Protein AF-A0AB33Z4T7-F1 (afdb_monomer_lite)

Organism: NCBI:txid34068

Foldseek 3Di:
DVVVVLVVVLVVVVVVVVVVDDPVCVCVVCVQLVVQLVLQLVVVLVCCVVPQKDFPDDDSHDDPVSSSVSNVCSNCVCVVCVVCAQVLVVQLQCQLVVQLVVVVVVVVVRGMDGDNNPVSSNVRSNSRSCSSNVSRHHDPPPD

pLDDT: mean 89.86, std 10.38, range [51.22, 98.56]

Radius of gyration: 16.36 Å; chains: 1; bounding box: 39×37×43 Å

Secondary structure (DSSP, 8-state):
-HHHHHHHHHHHHHHHHHHHS-GGGHHHHHHHHHHHHHHHHHHHHHHHHTTSEEESS-SSS--HHHHHHHHHHHHHHHHHHGGGTT-HHHHHHHHHHHHHHHHHHHHHTTSEEESSHHHHHHHHHHHHHHHHHHHSPPPPP--

Sequence (143 aa):
MLYLVSIALILLYLLLDLYKTKQKDYLSYALPKLLMFISGCLADWSLAKLEFIQFAADGPTLPFWLVLLWLLFSITFEQCYRWLSGKLKVAALLGGLFGPASYWAASKLSAVSIQMPVEFTLLSAVFWAVLFVAFIKKRPLAT

Structure (mmCIF, N/CA/C/O backbone):
data_AF-A0AB33Z4T7-F1
#
_entry.id   AF-A0AB33Z4T7-F1
#
loop_
_atom_site.group_PDB
_atom_site.id
_atom_site.type_symbol
_atom_site.label_atom_id
_atom_site.label_alt_id
_atom_site.label_comp_id
_atom_site.label_asym_id
_atom_site.label_entity_id
_atom_site.label_seq_id
_atom_site.pdbx_PDB_ins_code
_atom_site.Cartn_x
_atom_site.Cartn_y
_atom_site.Cartn_z
_atom_site.occupancy
_atom_site.B_iso_or_equiv
_atom_site.auth_seq_id
_atom_site.auth_comp_id
_atom_site.auth_asym_id
_atom_site.auth_atom_id
_atom_site.pdbx_PDB_model_num
ATOM 1 N N . MET A 1 1 ? 4.280 21.358 -9.938 1.00 71.38 1 MET A N 1
ATOM 2 C CA . MET A 1 1 ? 2.901 21.833 -9.678 1.00 71.38 1 MET A CA 1
ATOM 3 C C . MET A 1 1 ? 1.993 20.712 -9.165 1.00 71.38 1 MET A C 1
ATOM 5 O O . MET A 1 1 ? 1.530 20.837 -8.043 1.00 71.38 1 MET A O 1
ATOM 9 N N . LEU A 1 2 ? 1.808 19.601 -9.895 1.00 80.44 2 LEU A N 1
ATOM 10 C CA . LEU A 1 2 ? 0.968 18.459 -9.468 1.00 80.44 2 LEU A CA 1
ATOM 11 C C . LEU A 1 2 ? 1.298 17.917 -8.062 1.00 80.44 2 LEU A C 1
ATOM 13 O O . LEU A 1 2 ? 0.410 17.807 -7.227 1.00 80.44 2 LEU A O 1
ATOM 17 N N . TYR A 1 3 ? 2.576 17.675 -7.756 1.00 83.69 3 TYR A N 1
ATOM 18 C CA . TYR A 1 3 ? 2.990 17.181 -6.434 1.00 83.69 3 TYR A CA 1
ATOM 19 C C . TYR A 1 3 ? 2.655 18.128 -5.276 1.00 83.69 3 TYR A C 1
ATOM 21 O O . TYR A 1 3 ? 2.278 17.668 -4.204 1.00 83.69 3 TYR A O 1
ATOM 29 N N . LEU A 1 4 ? 2.758 19.444 -5.489 1.00 82.19 4 LEU A N 1
ATOM 30 C CA . LEU A 1 4 ? 2.442 20.441 -4.460 1.00 82.19 4 LEU A CA 1
ATOM 31 C C . LEU A 1 4 ? 0.951 20.422 -4.118 1.00 82.19 4 LEU A C 1
ATOM 33 O O . LEU A 1 4 ? 0.592 20.522 -2.949 1.00 82.19 4 LEU A O 1
ATOM 37 N N . VAL A 1 5 ? 0.098 20.232 -5.127 1.00 87.00 5 VAL A N 1
ATOM 38 C CA . VAL A 1 5 ? -1.348 20.079 -4.933 1.00 87.00 5 VAL A CA 1
ATOM 39 C C . VAL A 1 5 ? -1.646 18.805 -4.143 1.00 87.00 5 VAL A C 1
ATOM 41 O O . VAL A 1 5 ? -2.369 18.869 -3.153 1.00 87.00 5 VAL A O 1
ATOM 44 N N . SER A 1 6 ? -1.043 17.666 -4.503 1.00 85.75 6 SER A N 1
ATOM 45 C CA . SER A 1 6 ? -1.232 16.407 -3.766 1.00 85.75 6 SER A CA 1
ATOM 46 C C . SER A 1 6 ? -0.791 16.513 -2.306 1.00 85.75 6 SER A C 1
ATOM 48 O O . SER A 1 6 ? -1.516 16.077 -1.415 1.00 85.75 6 SER A O 1
ATOM 50 N N . ILE A 1 7 ? 0.363 17.136 -2.046 1.00 87.81 7 ILE A N 1
ATOM 51 C CA . ILE A 1 7 ? 0.854 17.375 -0.682 1.00 87.81 7 ILE A CA 1
ATOM 52 C C . ILE A 1 7 ? -0.126 18.265 0.086 1.00 87.81 7 ILE A C 1
ATOM 54 O O . ILE A 1 7 ? -0.507 17.917 1.200 1.00 87.81 7 ILE A O 1
ATOM 58 N N . ALA A 1 8 ? -0.577 19.375 -0.505 1.00 87.31 8 ALA A N 1
ATOM 59 C CA . ALA A 1 8 ? -1.532 20.276 0.136 1.00 87.31 8 ALA A CA 1
ATOM 60 C C . ALA A 1 8 ? -2.849 19.565 0.492 1.00 87.31 8 ALA A C 1
ATOM 62 O O . ALA A 1 8 ? -3.366 19.750 1.592 1.00 87.31 8 ALA A O 1
ATOM 63 N N . LEU A 1 9 ? -3.361 18.706 -0.395 1.00 88.56 9 LEU A N 1
ATOM 64 C CA . LEU A 1 9 ? -4.572 17.919 -0.151 1.00 88.56 9 LEU A CA 1
ATOM 65 C C . LEU A 1 9 ? -4.377 16.861 0.945 1.00 88.56 9 LEU A C 1
ATOM 67 O O . LEU A 1 9 ? -5.255 16.706 1.793 1.00 88.56 9 LEU A O 1
ATOM 71 N N . ILE A 1 10 ? -3.233 16.167 0.968 1.00 89.81 10 ILE A N 1
ATOM 72 C CA . ILE A 1 10 ? -2.901 15.197 2.025 1.00 89.81 10 ILE A CA 1
ATOM 73 C C . ILE A 1 10 ? -2.797 15.904 3.380 1.00 89.81 10 ILE A C 1
ATOM 75 O O . ILE A 1 10 ? -3.368 15.434 4.363 1.00 89.81 10 ILE A O 1
ATOM 79 N N . LEU A 1 11 ? -2.112 17.049 3.435 1.00 87.38 11 LEU A N 1
ATOM 80 C CA . LEU A 1 11 ? -1.991 17.844 4.656 1.00 87.38 11 LEU A CA 1
ATOM 81 C C . LEU A 1 11 ? -3.353 18.353 5.128 1.00 87.38 11 LEU A C 1
ATOM 83 O O . LEU A 1 11 ? -3.660 18.240 6.310 1.00 87.38 11 LEU A O 1
ATOM 87 N N . LEU A 1 12 ? -4.193 18.855 4.220 1.00 89.56 12 LEU A N 1
ATOM 88 C CA . LEU A 1 12 ? -5.549 19.286 4.549 1.00 89.56 12 LEU A CA 1
ATOM 89 C C . LEU A 1 12 ? -6.386 18.129 5.108 1.00 89.56 12 LEU A C 1
ATOM 91 O O . LEU A 1 12 ? -7.039 18.298 6.135 1.00 89.56 12 LEU A O 1
ATOM 95 N N . TYR A 1 13 ? -6.346 16.954 4.472 1.00 88.31 13 TYR A N 1
ATOM 96 C CA . TYR A 1 13 ? -7.031 15.761 4.972 1.00 88.31 13 TYR A CA 1
ATOM 97 C C . TYR A 1 13 ? -6.554 15.399 6.381 1.00 88.31 13 TYR A C 1
ATOM 99 O O . TYR A 1 13 ? -7.381 15.222 7.272 1.00 88.31 13 TYR A O 1
ATOM 107 N N . LEU A 1 14 ? -5.235 15.349 6.599 1.00 85.50 14 LEU A N 1
ATOM 108 C CA . LEU A 1 14 ? -4.657 15.061 7.909 1.00 85.50 14 LEU A CA 1
ATOM 109 C C . LEU A 1 14 ? -5.113 16.083 8.949 1.00 85.50 14 LEU A C 1
ATOM 111 O O . LEU A 1 14 ? -5.585 15.684 10.003 1.00 85.50 14 LEU A O 1
ATOM 115 N N . LEU A 1 15 ? -5.054 17.384 8.657 1.00 85.56 15 LEU A N 1
ATOM 116 C CA . LEU A 1 15 ? -5.511 18.427 9.580 1.00 85.56 15 LEU A CA 1
ATOM 117 C C . LEU A 1 15 ? -6.989 18.258 9.956 1.00 85.56 15 LEU A C 1
ATOM 119 O O . LEU A 1 15 ? -7.335 18.367 11.132 1.00 85.56 15 LEU A O 1
ATOM 123 N N . LEU A 1 16 ? -7.852 17.950 8.984 1.00 85.69 16 LEU A N 1
ATOM 124 C CA . LEU A 1 16 ? -9.273 17.694 9.231 1.00 85.69 16 LEU A CA 1
ATOM 125 C C . LEU A 1 16 ? -9.500 16.427 10.065 1.00 85.69 16 LEU A C 1
ATOM 127 O O . LEU A 1 16 ? -10.390 16.409 10.918 1.00 85.69 16 LEU A O 1
ATOM 131 N N . ASP A 1 17 ? -8.723 15.373 9.828 1.00 82.62 17 ASP A N 1
ATOM 132 C CA . ASP A 1 17 ? -8.848 14.107 10.554 1.00 82.62 17 ASP A CA 1
ATOM 133 C C . ASP A 1 17 ? -8.292 14.220 11.987 1.00 82.62 17 ASP A C 1
ATOM 135 O O . ASP A 1 17 ? -8.894 13.729 12.947 1.00 82.62 17 ASP A O 1
ATOM 139 N N . LEU A 1 18 ? -7.207 14.980 12.168 1.00 81.31 18 LEU A N 1
ATOM 140 C CA . LEU A 1 18 ? -6.655 15.323 13.478 1.00 81.31 18 LEU A CA 1
ATOM 141 C C . LEU A 1 18 ? -7.593 16.223 14.280 1.00 81.31 18 LEU A C 1
ATOM 143 O O . LEU A 1 18 ? -7.761 15.998 15.474 1.00 81.31 18 LEU A O 1
ATOM 147 N N . TYR A 1 19 ? -8.247 17.193 13.637 1.00 83.50 19 TYR A N 1
ATOM 148 C CA . TYR A 1 19 ? -9.247 18.042 14.290 1.00 83.50 19 TYR A CA 1
ATOM 149 C C . TYR A 1 19 ? -10.431 17.229 14.838 1.00 83.50 19 TYR A C 1
ATOM 151 O O . TYR A 1 19 ? -10.964 17.533 15.904 1.00 83.50 19 TYR A O 1
ATOM 159 N N . LYS A 1 20 ? -10.838 16.169 14.130 1.00 80.06 20 LYS A N 1
ATOM 160 C CA . LYS A 1 20 ? -11.926 15.275 14.558 1.00 80.06 20 LYS A CA 1
ATOM 161 C C . LYS A 1 20 ? -11.496 14.273 15.632 1.00 80.06 20 LYS A C 1
ATOM 163 O O . LYS A 1 20 ? -12.347 13.763 16.364 1.00 80.06 20 LYS A O 1
ATOM 168 N N . THR A 1 21 ? -10.205 13.969 15.726 1.00 75.38 21 THR A N 1
ATOM 169 C CA . THR A 1 21 ? -9.675 12.938 16.624 1.00 75.38 21 THR A CA 1
ATOM 170 C C . THR A 1 21 ? -9.418 13.509 18.020 1.00 75.38 21 THR A C 1
ATOM 172 O O . THR A 1 21 ? -8.710 14.497 18.192 1.00 75.38 21 THR A O 1
ATOM 175 N N . LYS A 1 22 ? -9.972 12.876 19.062 1.00 71.62 22 LYS A N 1
ATOM 176 C CA . LYS A 1 22 ? -9.747 13.304 20.453 1.00 71.62 22 LYS A CA 1
ATOM 177 C C . LYS A 1 22 ? -8.298 13.029 20.884 1.00 71.62 22 LYS A C 1
ATOM 179 O O . LYS A 1 22 ? -7.783 11.928 20.714 1.00 71.62 22 LYS A O 1
ATOM 184 N N . GLN A 1 23 ? -7.676 14.023 21.522 1.00 59.06 23 GLN A N 1
ATOM 185 C CA . GLN A 1 23 ? -6.238 14.115 21.829 1.00 59.06 23 GLN A CA 1
ATOM 186 C C . GLN A 1 23 ? -5.617 12.904 22.567 1.00 59.06 23 GLN A C 1
ATOM 188 O O . GLN A 1 23 ? -4.424 12.659 22.420 1.00 59.06 23 GLN A O 1
ATOM 193 N N . LYS A 1 24 ? -6.395 12.126 23.338 1.00 58.00 24 LYS A N 1
ATOM 194 C CA . LYS A 1 24 ? -5.887 10.973 24.113 1.00 58.00 24 LYS A CA 1
ATOM 195 C C . LYS A 1 24 ? -5.647 9.696 23.297 1.00 58.00 24 LYS A C 1
ATOM 197 O O . LYS A 1 24 ? -4.885 8.852 23.751 1.00 58.00 24 LYS A O 1
ATOM 202 N N . ASP A 1 25 ? -6.214 9.578 22.097 1.00 75.00 25 ASP A N 1
ATOM 203 C CA . ASP A 1 25 ? -6.114 8.363 21.271 1.00 75.00 25 ASP A CA 1
ATOM 204 C C . ASP A 1 25 ? -5.161 8.512 20.074 1.00 75.00 25 ASP A C 1
ATOM 206 O O . ASP A 1 25 ? -5.177 7.688 19.162 1.00 75.00 25 ASP A O 1
ATOM 210 N N . TYR A 1 26 ? -4.294 9.533 20.056 1.00 78.56 26 TYR A N 1
ATOM 211 C CA . TYR A 1 26 ? -3.448 9.825 18.890 1.00 78.56 26 TYR A CA 1
ATOM 212 C C . TYR A 1 26 ? -2.474 8.693 18.541 1.00 78.56 26 TYR A C 1
ATOM 214 O O . TYR A 1 26 ? -2.219 8.450 17.364 1.00 78.56 26 TYR A O 1
ATOM 222 N N . LEU A 1 27 ? -1.935 7.973 19.532 1.00 82.62 27 LEU A N 1
ATOM 223 C CA . LEU A 1 27 ? -0.982 6.892 19.265 1.00 82.62 27 LEU A CA 1
ATOM 224 C C . LEU A 1 27 ? -1.675 5.684 18.617 1.00 82.62 27 LEU A C 1
ATOM 226 O O . LEU A 1 27 ? -1.265 5.251 17.544 1.00 82.62 27 LEU A O 1
ATOM 230 N N . SER A 1 28 ? -2.773 5.204 19.208 1.00 83.00 28 SER A N 1
ATOM 231 C CA . SER A 1 28 ? -3.663 4.178 18.627 1.00 83.00 28 SER A CA 1
ATOM 232 C C . SER A 1 28 ? -4.225 4.611 17.264 1.00 83.00 28 SER A C 1
ATOM 234 O O . SER A 1 28 ? -4.421 3.803 16.360 1.00 83.00 28 SER A O 1
ATOM 236 N N . TYR A 1 29 ? -4.429 5.921 17.150 1.00 83.88 29 TYR A N 1
ATOM 237 C CA . TYR A 1 29 ? -4.587 6.768 15.983 1.00 83.88 29 TYR A CA 1
A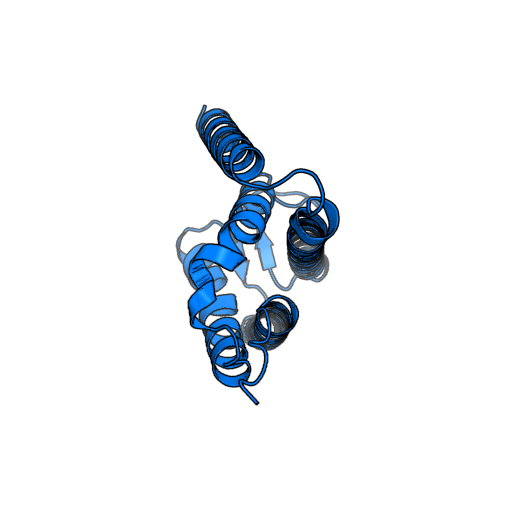TOM 238 C C . TYR A 1 29 ? -3.649 6.492 14.795 1.00 83.88 29 TYR A C 1
ATOM 240 O O . TYR A 1 29 ? -4.018 5.990 13.725 1.00 83.88 29 TYR A O 1
ATOM 248 N N . ALA A 1 30 ? -2.427 6.982 14.988 1.00 87.88 30 ALA A N 1
ATOM 249 C CA . ALA A 1 30 ? -1.431 7.234 13.962 1.00 87.88 30 ALA A CA 1
ATOM 250 C C . ALA A 1 30 ? -0.501 6.038 13.749 1.00 87.88 30 ALA A C 1
ATOM 252 O O . ALA A 1 30 ? -0.045 5.821 12.628 1.00 87.88 30 ALA A O 1
ATOM 253 N N . LEU A 1 31 ? -0.249 5.239 14.791 1.00 90.94 31 LEU A N 1
ATOM 254 C CA . LEU A 1 31 ? 0.693 4.125 14.727 1.00 90.94 31 LEU A CA 1
ATOM 255 C C . LEU A 1 31 ? 0.319 3.098 13.644 1.00 90.94 31 LEU A C 1
ATOM 257 O O . LEU A 1 31 ? 1.189 2.786 12.835 1.00 90.94 31 LEU A O 1
ATOM 261 N N . PRO A 1 32 ? -0.938 2.623 13.514 1.00 93.00 32 PRO A N 1
ATOM 262 C CA . PRO A 1 32 ? -1.284 1.680 12.449 1.00 93.00 32 PRO A CA 1
ATOM 263 C C . PRO A 1 32 ? -1.099 2.272 11.044 1.00 93.00 32 PRO A C 1
ATOM 265 O O . PRO A 1 32 ? -0.640 1.583 10.140 1.00 93.00 32 PRO A O 1
ATOM 268 N N . LYS A 1 33 ? -1.398 3.564 10.860 1.00 93.88 33 LYS A N 1
ATOM 269 C CA . LYS A 1 33 ? -1.231 4.257 9.570 1.00 93.88 33 LYS A CA 1
ATOM 270 C C . LYS A 1 33 ? 0.247 4.363 9.197 1.00 93.88 33 LYS A C 1
ATOM 272 O O . LYS A 1 33 ? 0.622 4.082 8.062 1.00 93.88 33 LYS A O 1
ATOM 277 N N . LEU A 1 34 ? 1.090 4.711 10.171 1.00 95.19 34 LEU A N 1
ATOM 278 C CA . LEU A 1 34 ? 2.538 4.784 9.995 1.00 95.19 34 LEU A CA 1
ATOM 279 C C . LEU A 1 34 ? 3.137 3.406 9.692 1.00 95.19 34 LEU A C 1
ATOM 281 O O . LEU A 1 34 ? 3.934 3.281 8.768 1.00 95.19 34 LEU A O 1
ATOM 285 N N . LEU A 1 35 ? 2.730 2.371 10.430 1.00 96.94 35 LEU A N 1
ATOM 286 C CA . LEU A 1 35 ? 3.196 1.005 10.195 1.00 96.94 35 LEU A CA 1
ATOM 287 C C . LEU A 1 35 ? 2.793 0.515 8.802 1.00 96.94 35 LEU A C 1
ATOM 289 O O . LEU A 1 35 ? 3.650 0.026 8.078 1.00 96.94 35 LEU A O 1
ATOM 293 N N . MET A 1 36 ? 1.538 0.714 8.390 1.00 97.62 36 MET A N 1
ATOM 294 C CA . MET A 1 36 ? 1.085 0.359 7.041 1.00 97.62 36 MET A CA 1
ATOM 295 C C . MET A 1 36 ? 1.881 1.103 5.962 1.00 97.62 36 MET A C 1
ATOM 297 O O . MET A 1 36 ? 2.316 0.484 4.993 1.00 97.62 36 MET A O 1
ATOM 301 N N . PHE A 1 37 ? 2.096 2.409 6.139 1.00 97.75 37 PHE A N 1
ATOM 302 C CA . PHE A 1 37 ? 2.890 3.228 5.223 1.00 97.75 37 PHE A CA 1
ATOM 303 C C . PHE A 1 37 ? 4.320 2.690 5.062 1.00 97.75 37 PHE A C 1
ATOM 305 O O . PHE A 1 37 ? 4.780 2.485 3.938 1.00 97.75 37 PHE A O 1
ATOM 312 N N . ILE A 1 38 ? 5.001 2.421 6.181 1.00 97.94 38 ILE A N 1
ATOM 313 C CA . ILE A 1 38 ? 6.367 1.886 6.186 1.00 97.94 38 ILE A CA 1
ATOM 314 C C . ILE A 1 38 ? 6.399 0.492 5.556 1.00 97.94 38 ILE A C 1
ATOM 316 O O . ILE A 1 38 ? 7.248 0.236 4.707 1.00 97.94 38 ILE A O 1
ATOM 320 N N . SER A 1 39 ? 5.473 -0.398 5.927 1.00 98.00 39 SER A N 1
ATOM 321 C CA . SER A 1 39 ? 5.387 -1.747 5.360 1.00 98.00 39 SER A CA 1
ATOM 322 C C . SER A 1 39 ? 5.201 -1.720 3.845 1.00 98.00 39 SER A C 1
ATOM 324 O O . SER A 1 39 ? 5.879 -2.467 3.145 1.00 98.00 39 SER A O 1
ATOM 326 N N . GLY A 1 40 ? 4.331 -0.844 3.337 1.00 97.62 40 GLY A N 1
ATOM 327 C CA . GLY A 1 40 ? 4.110 -0.670 1.904 1.00 97.62 40 GLY A CA 1
ATOM 328 C C . GLY A 1 40 ? 5.343 -0.162 1.161 1.00 97.62 40 GLY A C 1
ATOM 329 O O . GLY A 1 40 ? 5.767 -0.765 0.177 1.00 97.62 40 GLY A O 1
ATOM 330 N N . CYS A 1 41 ? 5.986 0.888 1.682 1.00 97.12 41 CYS A N 1
ATOM 331 C CA . CYS A 1 41 ? 7.215 1.418 1.088 1.00 97.12 41 CYS A CA 1
ATOM 332 C C . CYS A 1 41 ? 8.341 0.373 1.092 1.00 97.12 41 CYS A C 1
ATOM 334 O O . CYS A 1 41 ? 9.006 0.174 0.079 1.00 97.12 41 CYS A O 1
ATOM 336 N N . LEU A 1 42 ? 8.546 -0.333 2.207 1.00 96.94 42 LEU A N 1
ATOM 337 C CA . LEU A 1 42 ? 9.564 -1.383 2.290 1.00 96.94 42 LEU A CA 1
ATOM 338 C C . LEU A 1 42 ? 9.287 -2.531 1.317 1.00 96.94 42 LEU A C 1
ATOM 340 O O . LEU A 1 42 ? 10.231 -3.041 0.714 1.00 96.94 42 LEU A O 1
ATOM 344 N N . ALA A 1 43 ? 8.023 -2.922 1.145 1.00 97.12 43 ALA A N 1
ATOM 345 C CA . ALA A 1 43 ? 7.644 -3.964 0.201 1.00 97.12 43 ALA A CA 1
ATOM 346 C C . ALA A 1 43 ? 7.961 -3.556 -1.243 1.00 97.12 43 ALA A C 1
ATOM 348 O O . ALA A 1 43 ? 8.670 -4.286 -1.931 1.00 97.12 43 ALA A O 1
ATOM 349 N N . ASP A 1 44 ? 7.531 -2.370 -1.679 1.00 96.00 44 ASP A N 1
ATOM 350 C CA . ASP A 1 44 ? 7.794 -1.904 -3.047 1.00 96.00 44 ASP A CA 1
ATOM 351 C C . ASP A 1 44 ? 9.274 -1.655 -3.314 1.00 96.00 44 ASP A C 1
ATOM 353 O O . ASP A 1 44 ? 9.772 -1.961 -4.398 1.00 96.00 44 ASP A O 1
ATOM 357 N N . TRP A 1 45 ? 10.001 -1.147 -2.318 1.00 95.19 45 TRP A N 1
ATOM 358 C CA . TRP A 1 45 ? 11.442 -0.977 -2.435 1.00 95.19 45 TRP A CA 1
ATOM 359 C C . TRP A 1 45 ? 12.134 -2.332 -2.589 1.00 95.19 45 TRP A C 1
ATOM 361 O O . TRP A 1 45 ? 13.018 -2.478 -3.429 1.00 95.19 45 TRP A O 1
ATOM 371 N N . SER A 1 46 ? 11.697 -3.339 -1.828 1.00 95.31 46 SER A N 1
ATOM 372 C CA . SER A 1 46 ? 12.236 -4.700 -1.902 1.00 95.31 46 SER A CA 1
ATOM 373 C C . SER A 1 46 ? 11.915 -5.361 -3.244 1.00 95.31 46 SER A C 1
ATOM 375 O O . SER A 1 46 ? 12.800 -5.959 -3.849 1.00 95.31 46 SER A O 1
ATOM 377 N N . LEU A 1 47 ? 10.685 -5.213 -3.749 1.00 95.12 47 LEU A N 1
ATOM 378 C CA . LEU A 1 47 ? 10.281 -5.718 -5.065 1.00 95.12 47 LEU A CA 1
ATOM 379 C C . LEU A 1 47 ? 11.107 -5.089 -6.191 1.00 95.12 47 LEU A C 1
ATOM 381 O O . LEU A 1 47 ? 11.524 -5.799 -7.101 1.00 95.12 47 LEU A O 1
ATOM 385 N N . ALA A 1 48 ? 11.372 -3.783 -6.118 1.00 93.94 48 ALA A N 1
ATOM 386 C CA . ALA A 1 48 ? 12.217 -3.100 -7.091 1.00 93.94 48 ALA A CA 1
ATOM 387 C C . ALA A 1 48 ? 13.690 -3.511 -6.970 1.00 93.94 48 ALA A C 1
ATOM 389 O O . ALA A 1 48 ? 14.356 -3.760 -7.970 1.00 93.94 48 ALA A O 1
ATOM 390 N N . LYS A 1 49 ? 14.204 -3.631 -5.740 1.00 93.75 49 LYS A N 1
ATOM 391 C CA . LYS A 1 49 ? 15.598 -4.010 -5.480 1.00 93.75 49 LYS A CA 1
ATOM 392 C C . LYS A 1 49 ? 15.915 -5.443 -5.908 1.00 93.75 49 LYS A C 1
ATOM 394 O O . LYS A 1 49 ? 17.047 -5.711 -6.297 1.00 93.75 49 LYS A O 1
ATOM 399 N N . LEU A 1 50 ? 14.933 -6.336 -5.806 1.00 94.44 50 LEU A N 1
ATOM 400 C CA . LEU A 1 50 ? 15.002 -7.732 -6.240 1.00 94.44 50 LEU A CA 1
ATOM 401 C C . LEU A 1 50 ? 14.534 -7.927 -7.693 1.00 94.44 50 LEU A C 1
ATOM 403 O O . LEU A 1 50 ? 14.341 -9.061 -8.113 1.00 94.44 50 LEU A O 1
ATOM 407 N N . GLU A 1 51 ? 14.327 -6.838 -8.439 1.00 93.56 51 GLU A N 1
ATOM 408 C CA . GLU A 1 51 ? 13.987 -6.843 -9.867 1.00 93.56 51 GLU A CA 1
ATOM 409 C C . GLU A 1 51 ? 12.651 -7.521 -10.224 1.00 93.56 51 GLU A C 1
ATOM 411 O O . GLU A 1 51 ? 12.408 -7.821 -11.386 1.00 93.56 51 GLU A O 1
ATOM 416 N N . PHE A 1 52 ? 11.721 -7.700 -9.276 1.00 95.25 52 PHE A N 1
ATOM 417 C CA . PHE A 1 52 ? 10.352 -8.146 -9.592 1.00 95.25 52 PHE A CA 1
ATOM 418 C C . PHE A 1 52 ? 9.573 -7.081 -10.371 1.00 95.25 52 PHE A C 1
ATOM 420 O O . PHE A 1 52 ? 8.738 -7.404 -11.225 1.00 95.25 52 PHE A O 1
ATOM 427 N N . ILE A 1 53 ? 9.839 -5.810 -10.061 1.00 93.94 53 ILE A N 1
ATOM 428 C CA . ILE A 1 53 ? 9.267 -4.640 -10.725 1.00 93.94 53 ILE A CA 1
ATOM 429 C C . ILE A 1 53 ? 10.363 -3.636 -11.070 1.00 93.94 53 ILE A C 1
ATOM 431 O O . ILE A 1 53 ? 11.394 -3.570 -10.408 1.00 93.94 53 ILE A O 1
ATOM 435 N N . GLN A 1 54 ? 10.108 -2.803 -12.071 1.00 93.25 54 GLN A N 1
ATOM 436 C CA . GLN A 1 54 ? 10.973 -1.690 -12.439 1.00 93.25 54 GLN A CA 1
ATOM 437 C C . GLN A 1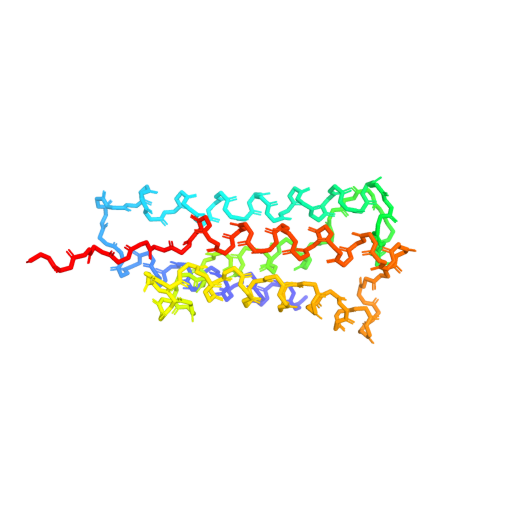 54 ? 10.131 -0.431 -12.610 1.00 93.25 54 GLN A C 1
ATOM 439 O O . GLN A 1 54 ? 9.134 -0.439 -13.327 1.00 93.25 54 GLN A O 1
ATOM 444 N N . PHE A 1 55 ? 10.514 0.660 -11.959 1.00 90.94 55 PHE A N 1
ATOM 445 C CA . PHE A 1 55 ? 9.837 1.941 -12.139 1.00 90.94 55 PHE A CA 1
ATOM 446 C C . PHE A 1 55 ? 10.378 2.672 -13.366 1.00 90.94 55 PHE A C 1
ATOM 448 O O . PHE A 1 55 ? 11.543 2.524 -13.715 1.00 90.94 55 PHE A O 1
ATOM 455 N N . ALA A 1 56 ? 9.538 3.492 -14.000 1.00 83.69 56 ALA A N 1
ATOM 456 C CA . ALA A 1 56 ? 9.941 4.276 -15.171 1.00 83.69 56 ALA A CA 1
ATOM 457 C C . ALA A 1 56 ? 10.992 5.361 -14.863 1.00 83.69 56 ALA A C 1
ATOM 459 O O . ALA A 1 56 ? 11.655 5.853 -15.769 1.00 83.69 56 ALA A O 1
ATOM 460 N N . ALA A 1 57 ? 11.117 5.770 -13.597 1.00 75.69 57 ALA A N 1
ATOM 461 C CA . ALA A 1 57 ? 12.189 6.652 -13.161 1.00 75.69 57 ALA A CA 1
ATOM 462 C C . ALA A 1 57 ? 13.422 5.806 -12.819 1.00 75.69 57 ALA A C 1
ATOM 464 O O . ALA A 1 57 ? 13.370 5.006 -11.884 1.00 75.69 57 ALA A O 1
ATOM 465 N N . ASP A 1 58 ? 14.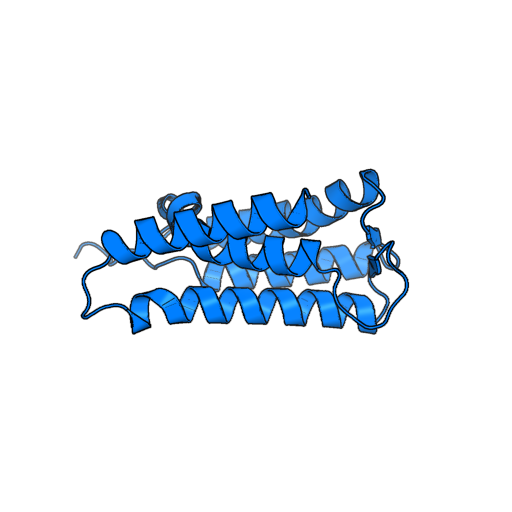515 5.998 -13.557 1.00 61.97 58 ASP A N 1
ATOM 466 C CA . ASP A 1 58 ? 15.773 5.295 -13.312 1.00 61.97 58 ASP A CA 1
ATOM 467 C C . ASP A 1 58 ? 16.378 5.722 -11.965 1.00 61.97 58 ASP A C 1
ATOM 469 O O . ASP A 1 58 ? 16.719 6.889 -11.752 1.00 61.97 58 ASP A O 1
ATOM 473 N N . GLY A 1 59 ? 16.511 4.776 -11.032 1.00 68.19 59 GLY A N 1
ATOM 474 C CA . GLY A 1 59 ? 17.178 5.010 -9.753 1.00 68.19 59 GLY A CA 1
ATOM 475 C C . GLY A 1 59 ? 16.916 3.932 -8.694 1.00 68.19 59 GLY A C 1
ATOM 476 O O . GLY A 1 59 ? 15.948 3.182 -8.785 1.00 68.19 59 GLY A O 1
ATOM 477 N N . PRO A 1 60 ? 17.762 3.851 -7.648 1.00 67.44 60 PRO A N 1
ATOM 478 C CA . PRO A 1 60 ? 17.620 2.877 -6.560 1.00 67.44 60 PRO A CA 1
ATOM 479 C C . PRO A 1 60 ? 16.557 3.267 -5.514 1.00 67.44 60 PRO A C 1
ATOM 481 O O . PRO A 1 60 ? 16.409 2.585 -4.497 1.00 67.44 60 PRO A O 1
ATOM 484 N N . THR A 1 61 ? 15.869 4.393 -5.709 1.00 82.38 61 THR A N 1
ATOM 485 C CA . THR A 1 61 ? 14.918 4.976 -4.759 1.00 82.38 61 THR A CA 1
ATOM 486 C C . THR A 1 61 ? 13.481 4.795 -5.230 1.00 82.38 61 THR A C 1
ATOM 488 O O . THR A 1 61 ? 13.192 4.750 -6.423 1.00 82.38 61 THR A O 1
ATOM 491 N N . LEU A 1 62 ? 12.552 4.717 -4.274 1.00 90.94 62 LEU A N 1
ATOM 492 C CA . LEU A 1 62 ? 11.129 4.716 -4.594 1.00 90.94 62 LEU A CA 1
ATOM 493 C C . LEU A 1 62 ? 10.737 6.031 -5.276 1.00 90.94 62 LEU A C 1
ATOM 495 O O . LEU A 1 62 ? 11.079 7.104 -4.762 1.00 90.94 62 LEU A O 1
ATOM 499 N N . PRO A 1 63 ? 9.961 5.982 -6.372 1.00 91.56 63 PRO A N 1
ATOM 500 C CA . PRO A 1 63 ? 9.409 7.184 -6.963 1.00 91.56 63 PRO A CA 1
ATOM 501 C C . PRO A 1 63 ? 8.572 7.961 -5.949 1.00 91.56 63 PRO A C 1
ATOM 503 O O . PRO A 1 63 ? 7.750 7.400 -5.222 1.00 91.56 63 PRO A O 1
ATOM 506 N N . PHE A 1 64 ? 8.731 9.282 -5.938 1.00 90.19 64 PHE A N 1
ATOM 507 C CA . PHE A 1 64 ? 8.055 10.137 -4.963 1.00 90.19 64 PHE A CA 1
ATOM 508 C C . PHE A 1 64 ? 6.522 10.015 -5.009 1.00 90.19 64 PHE A C 1
ATOM 510 O O . PHE A 1 64 ? 5.860 10.051 -3.973 1.00 90.19 64 PHE A O 1
ATOM 517 N N . TRP A 1 65 ? 5.949 9.803 -6.199 1.00 91.06 65 TRP A N 1
ATOM 518 C CA . TRP A 1 65 ? 4.510 9.582 -6.359 1.00 91.06 65 TRP A CA 1
ATOM 519 C C . TRP A 1 65 ? 4.016 8.335 -5.613 1.00 91.06 65 TRP A C 1
ATOM 521 O O . TRP A 1 65 ? 2.912 8.355 -5.077 1.00 91.06 65 TRP A O 1
ATOM 531 N N . LEU A 1 66 ? 4.829 7.279 -5.537 1.00 93.38 66 LEU A N 1
ATOM 532 C CA . LEU A 1 66 ? 4.466 6.026 -4.879 1.00 93.38 66 LEU A CA 1
ATOM 533 C C . LEU A 1 66 ? 4.511 6.173 -3.358 1.00 93.38 66 LEU A C 1
ATOM 535 O O . LEU A 1 66 ? 3.630 5.678 -2.662 1.00 93.38 66 LEU A O 1
ATOM 539 N N . VAL A 1 67 ? 5.476 6.943 -2.850 1.00 94.00 67 VAL A N 1
ATOM 540 C CA . VAL A 1 67 ? 5.529 7.326 -1.432 1.00 94.00 67 VAL A CA 1
ATOM 541 C C . VAL A 1 67 ? 4.269 8.107 -1.045 1.00 94.00 67 VAL A C 1
ATOM 543 O O . VAL A 1 67 ? 3.618 7.786 -0.052 1.00 94.00 67 VAL A O 1
ATOM 546 N N . LEU A 1 68 ? 3.864 9.095 -1.849 1.00 93.38 68 LEU A N 1
ATOM 547 C CA . LEU A 1 68 ? 2.621 9.836 -1.602 1.00 93.38 68 LEU A CA 1
ATOM 548 C C . LEU A 1 68 ? 1.377 8.942 -1.692 1.00 93.38 68 LEU A C 1
ATOM 550 O O . LEU A 1 68 ? 0.449 9.119 -0.904 1.00 93.38 68 LEU A O 1
ATOM 554 N N . LEU A 1 69 ? 1.359 7.980 -2.619 1.00 93.88 69 LEU A N 1
ATOM 555 C CA . LEU A 1 69 ? 0.266 7.020 -2.765 1.00 93.88 69 LEU A CA 1
ATOM 556 C C . LEU A 1 69 ? 0.140 6.142 -1.518 1.00 93.88 69 LEU A C 1
ATOM 558 O O . LEU A 1 69 ? -0.956 6.039 -0.971 1.00 93.88 69 LEU A O 1
ATOM 562 N N . TRP A 1 70 ? 1.242 5.581 -1.014 1.00 96.69 70 TRP A N 1
ATOM 563 C CA . TRP A 1 70 ? 1.239 4.799 0.225 1.00 96.69 70 TRP A CA 1
ATOM 564 C C . TRP A 1 70 ? 0.806 5.613 1.437 1.00 96.69 70 TRP A C 1
ATOM 566 O O . TRP A 1 70 ? 0.073 5.100 2.285 1.00 96.69 70 TRP A O 1
ATOM 576 N N . LEU A 1 71 ? 1.233 6.875 1.519 1.00 95.31 71 LEU A N 1
ATOM 577 C CA . LEU A 1 71 ? 0.825 7.773 2.595 1.00 95.31 71 LEU A CA 1
ATOM 578 C C . LEU A 1 71 ? -0.684 8.030 2.544 1.00 95.31 71 LEU A C 1
ATOM 580 O O . LEU A 1 71 ? -1.366 7.894 3.554 1.00 95.31 71 LEU A O 1
ATOM 584 N N . LEU A 1 72 ? -1.220 8.369 1.369 1.00 94.69 72 LEU A N 1
ATOM 585 C CA . LEU A 1 72 ? -2.653 8.599 1.193 1.00 94.69 72 LEU A CA 1
ATOM 586 C C . LEU A 1 72 ? -3.468 7.325 1.455 1.00 94.69 72 LEU A C 1
ATOM 588 O O . LEU A 1 72 ? -4.520 7.375 2.096 1.00 94.69 72 LEU A O 1
ATOM 592 N N . PHE A 1 73 ? -2.984 6.181 0.978 1.00 96.06 73 PHE A N 1
ATOM 593 C CA . PHE A 1 73 ? -3.632 4.898 1.192 1.00 96.06 73 PHE A CA 1
ATOM 594 C C . PHE A 1 73 ? -3.713 4.571 2.683 1.00 96.06 73 PHE A C 1
ATOM 596 O O . PHE A 1 73 ? -4.798 4.285 3.180 1.00 96.06 73 PHE A O 1
ATOM 603 N N . SER A 1 74 ? -2.611 4.694 3.427 1.00 96.00 74 SER A N 1
ATOM 604 C CA . SER A 1 74 ? -2.587 4.326 4.845 1.00 96.00 74 SER A CA 1
ATOM 605 C C . SER A 1 74 ? -3.496 5.198 5.714 1.00 96.00 74 SER A C 1
ATOM 607 O O . SER A 1 74 ? -4.153 4.688 6.624 1.00 96.00 74 SER A O 1
ATOM 609 N N . ILE A 1 75 ? -3.596 6.498 5.419 1.00 93.06 75 ILE A N 1
ATOM 610 C CA . ILE A 1 75 ? -4.416 7.436 6.200 1.00 93.06 75 ILE A CA 1
ATOM 611 C C . ILE A 1 75 ? -5.912 7.333 5.877 1.00 93.06 75 ILE A C 1
ATOM 613 O O . ILE A 1 75 ? -6.741 7.668 6.724 1.00 93.06 75 ILE A O 1
ATOM 617 N N . THR A 1 76 ? -6.269 6.841 4.687 1.00 93.06 76 THR A N 1
ATOM 618 C CA . THR A 1 76 ? -7.669 6.647 4.261 1.00 93.06 76 THR A CA 1
ATOM 619 C C . THR A 1 76 ? -8.165 5.209 4.438 1.00 93.06 76 THR A C 1
ATOM 621 O O . THR A 1 76 ? -9.377 4.984 4.487 1.00 93.06 76 THR A O 1
ATOM 624 N N . PHE A 1 77 ? -7.252 4.242 4.601 1.00 94.94 77 PHE A N 1
ATOM 625 C CA . PHE A 1 77 ? -7.536 2.806 4.638 1.00 94.94 77 PHE A CA 1
ATOM 626 C C . PHE A 1 77 ? -8.686 2.443 5.577 1.00 94.94 77 PHE A C 1
ATOM 628 O O . PHE A 1 77 ? -9.654 1.799 5.169 1.00 94.94 77 PHE A O 1
ATOM 635 N N . GLU A 1 78 ? -8.603 2.880 6.837 1.00 90.94 78 GLU A N 1
ATOM 636 C CA . GLU A 1 78 ? -9.594 2.526 7.853 1.00 90.94 78 GLU A CA 1
ATOM 637 C C . GLU A 1 78 ? -11.002 2.959 7.436 1.00 90.94 78 GLU A C 1
ATOM 639 O O . GLU A 1 78 ? -11.941 2.173 7.543 1.00 90.94 78 GLU A O 1
ATOM 644 N N . GLN A 1 79 ? -11.154 4.183 6.930 1.00 88.75 79 GLN A N 1
ATOM 645 C CA . GLN A 1 79 ? -12.455 4.728 6.562 1.00 88.75 79 GLN A CA 1
ATOM 646 C C . GLN A 1 79 ? -13.020 4.044 5.309 1.00 88.75 79 GLN A C 1
ATOM 648 O O . GLN A 1 79 ? -14.201 3.691 5.292 1.00 88.75 79 GLN A O 1
ATOM 653 N N . CYS A 1 80 ? -12.186 3.810 4.290 1.00 93.62 80 CYS A N 1
ATOM 654 C CA . CYS A 1 80 ? -12.588 3.140 3.049 1.00 93.62 80 CYS A CA 1
ATOM 655 C C . CYS A 1 80 ? -12.991 1.676 3.276 1.00 93.62 80 CYS A C 1
ATOM 657 O O . CYS A 1 80 ? -13.935 1.185 2.654 1.00 93.62 80 CYS A O 1
ATOM 659 N N . TYR A 1 81 ? -12.312 0.984 4.193 1.00 94.50 81 TYR A N 1
ATOM 660 C CA . TYR A 1 81 ? -12.483 -0.453 4.408 1.00 94.50 81 TYR A CA 1
ATOM 661 C C . TYR A 1 81 ? -13.141 -0.818 5.743 1.00 94.50 81 TYR A C 1
ATOM 663 O O . TYR A 1 81 ? -13.218 -1.993 6.096 1.00 94.50 81 TYR A O 1
ATOM 671 N N . ARG A 1 82 ? -13.706 0.151 6.475 1.00 92.19 82 ARG A N 1
ATOM 672 C CA . ARG A 1 82 ? -14.384 -0.076 7.767 1.00 92.19 82 ARG A CA 1
ATOM 673 C C . ARG A 1 82 ? -15.451 -1.173 7.719 1.00 92.19 82 ARG A C 1
ATOM 675 O O . ARG A 1 82 ? -15.648 -1.900 8.689 1.00 92.19 82 ARG A O 1
ATOM 682 N N . TRP A 1 83 ? -16.134 -1.316 6.586 1.00 93.69 83 TRP A N 1
ATOM 683 C CA . TRP A 1 83 ? -17.176 -2.324 6.357 1.00 93.69 83 TRP A CA 1
ATOM 684 C C . TRP A 1 83 ? -16.653 -3.777 6.334 1.00 93.69 83 TRP A C 1
ATOM 686 O O . TRP A 1 83 ? -17.449 -4.719 6.442 1.00 93.69 83 TRP A O 1
ATOM 696 N N . LEU A 1 84 ? -15.330 -3.963 6.227 1.00 94.62 84 LEU A N 1
ATOM 697 C CA . LEU A 1 84 ? -14.638 -5.248 6.363 1.00 94.62 84 LEU A CA 1
ATOM 698 C C . LEU A 1 84 ? -14.325 -5.615 7.817 1.00 94.62 84 LEU A C 1
ATOM 700 O O . LEU A 1 84 ? -13.826 -6.712 8.070 1.00 94.62 84 LEU A O 1
ATOM 704 N N . SER A 1 85 ? -14.635 -4.748 8.784 1.00 91.69 85 SER A N 1
ATOM 705 C CA . SER A 1 85 ? -14.414 -5.041 10.198 1.00 91.69 85 SER A CA 1
ATOM 706 C C . SER A 1 85 ? -15.110 -6.342 10.620 1.00 91.69 85 SER A C 1
ATOM 708 O O . SER A 1 85 ? -16.308 -6.536 10.405 1.00 91.69 85 SER A O 1
ATOM 710 N N . GLY A 1 86 ? -14.331 -7.268 11.188 1.00 90.19 86 GLY A N 1
ATOM 711 C CA . GLY A 1 86 ? -14.787 -8.615 11.557 1.00 90.19 86 GLY A CA 1
ATOM 712 C C . GLY A 1 86 ? -14.888 -9.623 10.400 1.00 90.19 86 GLY A C 1
ATOM 713 O O . GLY A 1 86 ? -15.160 -10.793 10.650 1.00 90.19 86 GLY A O 1
ATOM 714 N N . LYS A 1 87 ? -14.622 -9.226 9.148 1.00 95.00 87 LYS A N 1
ATOM 715 C CA . LYS A 1 87 ? -14.691 -10.082 7.947 1.00 95.00 87 LYS A CA 1
ATOM 716 C C . LYS A 1 87 ? -13.296 -10.384 7.386 1.00 95.00 87 LYS A C 1
ATOM 718 O O . LYS A 1 87 ? -13.027 -10.150 6.211 1.00 95.00 87 LYS A O 1
ATOM 723 N N . LEU A 1 88 ? -12.404 -10.930 8.216 1.00 94.88 88 LEU A N 1
ATOM 724 C CA . LEU A 1 88 ? -10.981 -11.101 7.867 1.00 94.88 88 LEU A CA 1
ATOM 725 C C . LEU A 1 88 ? -10.750 -11.950 6.608 1.00 94.88 88 LEU A C 1
ATOM 727 O O . LEU A 1 88 ? -9.873 -11.632 5.817 1.00 94.88 88 LEU A O 1
ATOM 731 N N . LYS A 1 89 ? -11.569 -12.985 6.375 1.00 96.56 89 LYS A N 1
ATOM 732 C CA . LYS A 1 89 ? -11.485 -13.800 5.149 1.00 96.56 89 LYS A CA 1
ATOM 733 C C . LYS A 1 89 ? -11.784 -12.980 3.890 1.00 96.56 89 LYS A C 1
ATOM 735 O O . LYS A 1 89 ? -11.097 -13.120 2.887 1.00 96.56 89 LYS A O 1
ATOM 740 N N . VAL A 1 90 ? -12.788 -12.104 3.962 1.00 97.19 90 VAL A N 1
ATOM 741 C CA . VAL A 1 90 ? -13.146 -11.204 2.857 1.00 97.19 90 VAL A CA 1
ATOM 742 C C . VAL A 1 90 ? -12.050 -10.161 2.661 1.00 97.19 90 VAL A C 1
ATOM 744 O O . VAL A 1 90 ? -11.669 -9.896 1.530 1.00 97.19 90 VAL A O 1
ATOM 747 N N . ALA A 1 91 ? -11.491 -9.622 3.748 1.00 97.19 91 ALA A N 1
ATOM 748 C CA . ALA A 1 91 ? -10.362 -8.698 3.677 1.00 97.19 91 ALA A CA 1
ATOM 749 C C . ALA A 1 91 ? -9.131 -9.335 3.012 1.00 97.19 91 ALA A C 1
ATOM 751 O O . ALA A 1 91 ? -8.550 -8.723 2.123 1.00 97.19 91 ALA A O 1
ATOM 752 N N . ALA A 1 92 ? -8.784 -10.573 3.381 1.00 98.06 92 ALA A N 1
ATOM 753 C CA . ALA A 1 92 ? -7.694 -11.323 2.760 1.00 98.06 92 ALA A CA 1
ATOM 754 C C . ALA A 1 92 ? -7.932 -11.539 1.260 1.00 98.06 92 ALA A C 1
ATOM 756 O O . ALA A 1 92 ? -7.038 -11.291 0.459 1.00 98.06 92 ALA A O 1
ATOM 757 N N . LEU A 1 93 ? -9.143 -11.966 0.882 1.00 98.38 93 LEU A N 1
ATOM 758 C CA . LEU A 1 93 ? -9.499 -12.215 -0.514 1.00 98.38 93 LEU A CA 1
ATOM 759 C C . LEU A 1 93 ? -9.437 -10.931 -1.349 1.00 98.38 93 LEU A C 1
ATOM 761 O O . LEU A 1 93 ? -8.810 -10.911 -2.401 1.00 98.38 93 LEU A O 1
ATOM 765 N N . LEU A 1 94 ? -10.063 -9.850 -0.876 1.00 97.94 94 LEU A N 1
ATOM 766 C CA . LEU A 1 94 ? -10.066 -8.576 -1.592 1.00 97.94 94 LEU A CA 1
ATOM 767 C C . LEU A 1 94 ? -8.663 -7.976 -1.667 1.00 97.94 94 LEU A C 1
ATOM 769 O O . LEU A 1 94 ? -8.265 -7.536 -2.739 1.00 97.94 94 LEU A O 1
ATOM 773 N N . GLY A 1 95 ? -7.902 -8.001 -0.570 1.00 97.75 95 GLY A N 1
ATOM 774 C CA . GLY A 1 95 ? -6.511 -7.554 -0.560 1.00 97.75 95 GLY A CA 1
ATOM 775 C C . GLY A 1 95 ? -5.666 -8.349 -1.553 1.00 97.75 95 GLY A C 1
ATOM 776 O O . GLY A 1 95 ? -5.037 -7.766 -2.429 1.00 97.75 95 GLY A O 1
ATOM 777 N N . GLY A 1 96 ? -5.718 -9.680 -1.485 1.00 98.38 96 GLY A N 1
ATOM 778 C CA . GLY A 1 96 ? -4.930 -10.551 -2.355 1.00 98.38 96 GLY A CA 1
ATOM 779 C C . GLY A 1 96 ? -5.307 -10.490 -3.836 1.00 98.38 96 GLY A C 1
ATOM 780 O O . GLY A 1 96 ? -4.456 -10.755 -4.677 1.00 98.38 96 GLY A O 1
ATOM 781 N N . LEU A 1 97 ? -6.541 -10.109 -4.178 1.00 98.25 97 LEU A N 1
ATOM 782 C CA . LEU A 1 97 ? -6.961 -9.916 -5.570 1.00 98.25 97 LEU A CA 1
ATOM 783 C C . LEU A 1 97 ? -6.670 -8.497 -6.070 1.00 98.25 97 LEU A C 1
ATOM 785 O O . LEU A 1 97 ? -6.025 -8.316 -7.102 1.00 98.25 97 LEU A O 1
ATOM 789 N N . PHE A 1 98 ? -7.140 -7.479 -5.348 1.00 97.69 98 PHE A N 1
ATOM 790 C CA . PHE A 1 98 ? -7.063 -6.090 -5.804 1.00 97.69 98 PHE A CA 1
ATOM 791 C C . PHE A 1 98 ? -5.685 -5.459 -5.591 1.00 97.69 98 PHE A C 1
ATOM 793 O O . PHE A 1 98 ? -5.323 -4.547 -6.333 1.00 97.69 98 PHE A O 1
ATOM 800 N N . GLY A 1 99 ? -4.898 -5.981 -4.649 1.00 97.00 99 GLY A N 1
ATOM 801 C CA . GLY A 1 99 ? -3.496 -5.633 -4.444 1.00 97.00 99 GLY A CA 1
ATOM 802 C C . GLY A 1 99 ? -2.668 -5.795 -5.719 1.00 97.00 99 GLY A C 1
ATOM 803 O O . GLY A 1 99 ? -2.348 -4.786 -6.343 1.00 97.00 99 GLY A O 1
ATOM 804 N N . PRO A 1 100 ? -2.378 -7.024 -6.187 1.00 97.69 100 PRO A N 1
ATOM 805 C CA . PRO A 1 100 ? -1.635 -7.244 -7.431 1.00 97.69 100 PRO A CA 1
ATOM 806 C C . PRO A 1 100 ? -2.325 -6.643 -8.663 1.00 97.69 100 PRO A C 1
ATOM 808 O O . PRO A 1 100 ? -1.639 -6.130 -9.549 1.00 97.69 100 PRO A O 1
ATOM 811 N N . ALA A 1 101 ? -3.664 -6.638 -8.723 1.00 97.81 101 ALA A N 1
ATOM 812 C CA . ALA A 1 101 ? -4.388 -6.011 -9.831 1.00 97.81 101 ALA A CA 1
ATOM 813 C C . ALA A 1 101 ? -4.064 -4.513 -9.974 1.00 97.81 101 ALA A C 1
ATOM 815 O O . ALA A 1 101 ? -3.988 -4.013 -11.096 1.00 97.81 101 ALA A O 1
ATOM 816 N N . SER A 1 102 ? -3.815 -3.801 -8.868 1.00 95.81 102 SER A N 1
ATOM 817 C CA . SER A 1 102 ? -3.435 -2.383 -8.908 1.00 95.81 102 SER A CA 1
ATOM 818 C C . SER A 1 102 ? -2.084 -2.144 -9.600 1.00 95.81 102 SER A C 1
ATOM 820 O O . SER A 1 102 ? -1.948 -1.184 -10.359 1.00 95.81 102 SER A O 1
ATOM 822 N N . TYR A 1 103 ? -1.118 -3.053 -9.440 1.00 96.06 103 TYR A N 1
ATOM 823 C CA . TYR A 1 103 ? 0.185 -2.971 -10.111 1.00 96.06 103 TYR A CA 1
ATOM 824 C C . TYR A 1 103 ? 0.071 -3.319 -11.590 1.00 96.06 103 TYR A C 1
ATOM 826 O O . TYR A 1 103 ? 0.683 -2.661 -12.427 1.00 96.06 103 TYR A O 1
ATOM 834 N N . TRP A 1 104 ? -0.755 -4.311 -11.930 1.00 97.06 104 TRP A N 1
ATOM 835 C CA . TRP A 1 104 ? -1.064 -4.620 -13.325 1.00 97.06 104 TRP A CA 1
ATOM 836 C C . TRP A 1 104 ? -1.774 -3.463 -14.031 1.00 97.06 104 TRP A C 1
ATOM 838 O O . TRP A 1 104 ? -1.486 -3.190 -15.191 1.00 97.06 104 TRP A O 1
ATOM 848 N N . ALA A 1 105 ? -2.660 -2.740 -13.344 1.00 95.75 105 ALA A N 1
ATOM 849 C CA . ALA A 1 105 ? -3.251 -1.520 -13.884 1.00 95.75 105 ALA A CA 1
ATOM 850 C C . ALA A 1 105 ? -2.190 -0.421 -14.073 1.00 95.75 105 ALA A C 1
ATOM 852 O O . ALA A 1 105 ? -2.115 0.185 -15.142 1.00 95.75 105 ALA 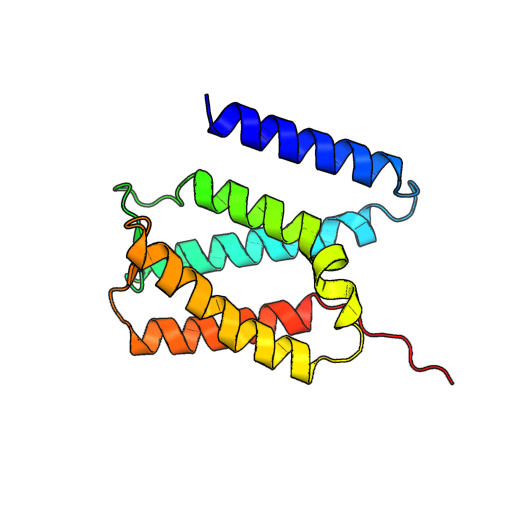A O 1
ATOM 853 N N . ALA A 1 106 ? -1.325 -0.207 -13.076 1.00 92.50 106 ALA A N 1
ATOM 854 C CA . ALA A 1 106 ? -0.231 0.758 -13.159 1.00 92.50 106 ALA A CA 1
ATOM 855 C C . ALA A 1 106 ? 0.766 0.433 -14.287 1.00 92.50 106 ALA A C 1
ATOM 857 O O . ALA A 1 106 ? 1.293 1.353 -14.919 1.00 92.50 106 ALA A O 1
ATOM 858 N N . SER A 1 107 ? 0.981 -0.850 -14.600 1.00 94.25 107 SER A N 1
ATOM 859 C CA . SER A 1 107 ? 1.864 -1.247 -15.698 1.00 94.25 107 SER A CA 1
ATOM 860 C C . SER A 1 107 ? 1.305 -0.935 -17.079 1.00 94.25 107 SER A C 1
ATOM 862 O O . SER A 1 107 ? 2.063 -0.629 -17.998 1.00 94.25 107 SER A O 1
ATOM 864 N N . LYS A 1 108 ? -0.024 -0.884 -17.221 1.00 94.38 108 LYS A N 1
ATOM 865 C CA . LYS A 1 108 ? -0.676 -0.382 -18.442 1.00 94.38 108 LYS A CA 1
ATOM 866 C C . LYS A 1 108 ? -0.579 1.133 -18.606 1.00 94.38 108 LYS A C 1
ATOM 868 O O . LYS A 1 108 ? -0.721 1.618 -19.721 1.00 94.38 108 LYS A O 1
ATOM 873 N N . LEU A 1 109 ? -0.305 1.864 -17.527 1.00 91.88 109 LEU A N 1
ATOM 874 C CA . LEU A 1 109 ? -0.066 3.310 -17.543 1.00 91.88 109 LEU A CA 1
ATOM 875 C C . LEU A 1 109 ? 1.425 3.663 -17.683 1.00 91.88 109 LEU A C 1
ATOM 877 O O . LEU A 1 109 ? 1.795 4.819 -17.492 1.00 91.88 109 LEU A O 1
ATOM 881 N N . SER A 1 110 ? 2.284 2.676 -17.970 1.00 84.50 110 SER A N 1
ATOM 882 C CA . SER A 1 110 ? 3.743 2.830 -18.084 1.00 84.50 110 SER A CA 1
ATOM 883 C C . SER A 1 110 ? 4.426 3.394 -16.829 1.00 84.50 110 SER A C 1
ATOM 885 O O . SER A 1 110 ? 5.548 3.884 -16.905 1.00 84.50 110 SER A O 1
ATOM 887 N N . ALA A 1 111 ? 3.780 3.315 -15.660 1.00 84.62 111 ALA A N 1
ATOM 888 C CA . ALA A 1 111 ? 4.354 3.786 -14.398 1.00 84.62 111 ALA A CA 1
ATOM 889 C C . ALA A 1 111 ? 5.327 2.764 -13.780 1.00 84.62 111 ALA A C 1
ATOM 891 O O . ALA A 1 111 ? 6.292 3.138 -13.107 1.00 84.62 111 ALA A O 1
ATOM 892 N N . VAL A 1 112 ? 5.064 1.474 -14.010 1.00 92.25 112 VAL A N 1
ATOM 893 C CA . VAL A 1 112 ? 5.836 0.339 -13.494 1.00 92.25 112 VAL A CA 1
ATOM 894 C C . VAL A 1 112 ? 5.860 -0.791 -14.525 1.00 92.25 112 VAL A C 1
ATOM 896 O O . VAL A 1 112 ? 4.845 -1.102 -15.130 1.00 92.25 112 VAL A O 1
ATOM 899 N N . SER A 1 113 ? 7.000 -1.429 -14.739 1.00 93.75 113 SER A N 1
ATOM 900 C CA . SER A 1 113 ? 7.117 -2.672 -15.500 1.00 93.75 113 SER A CA 1
ATOM 901 C C . SER A 1 113 ? 7.181 -3.848 -14.533 1.00 93.75 113 SER A C 1
ATOM 903 O O . SER A 1 113 ? 7.862 -3.769 -13.512 1.00 93.75 113 SER A O 1
ATOM 905 N N . ILE A 1 114 ? 6.476 -4.935 -14.842 1.00 96.19 114 ILE A N 1
ATOM 906 C CA . ILE A 1 114 ? 6.516 -6.178 -14.063 1.00 96.19 114 ILE A CA 1
ATOM 907 C C . ILE A 1 114 ? 7.434 -7.147 -14.804 1.00 96.19 114 ILE A C 1
ATOM 909 O O . ILE A 1 114 ? 7.117 -7.551 -15.921 1.00 96.19 114 ILE A O 1
ATOM 913 N N . GLN A 1 115 ? 8.558 -7.504 -14.184 1.00 95.88 115 GLN A N 1
ATOM 914 C CA . GLN A 1 115 ? 9.621 -8.293 -14.818 1.00 95.88 115 GLN A CA 1
ATOM 915 C C . GLN A 1 115 ? 9.446 -9.799 -14.597 1.00 95.88 115 GLN A C 1
ATOM 917 O O . GLN A 1 115 ? 9.734 -10.593 -15.488 1.00 95.88 115 GLN A O 1
ATOM 922 N N . MET A 1 116 ? 8.918 -10.192 -13.431 1.00 95.81 116 MET A N 1
ATOM 923 C CA . MET A 1 116 ? 8.651 -11.589 -13.057 1.00 95.81 116 MET A CA 1
ATOM 924 C C . MET A 1 116 ? 7.151 -11.789 -12.779 1.00 95.81 116 MET A C 1
ATOM 926 O O . MET A 1 116 ? 6.741 -11.796 -11.619 1.00 95.81 116 MET A O 1
ATOM 930 N N . PRO A 1 117 ? 6.289 -11.877 -13.815 1.00 96.38 117 PRO A N 1
ATOM 931 C CA . PRO A 1 117 ? 4.836 -11.763 -13.676 1.00 96.38 117 PRO A CA 1
ATOM 932 C C . PRO A 1 117 ? 4.189 -12.715 -12.674 1.00 96.38 117 PRO A C 1
ATOM 934 O O . PRO A 1 117 ? 3.297 -12.301 -11.930 1.00 96.38 117 PRO A O 1
ATOM 937 N N . VAL A 1 118 ? 4.603 -13.983 -12.665 1.00 97.50 118 VAL A N 1
ATOM 938 C CA . VAL A 1 118 ? 3.971 -15.025 -11.847 1.00 97.50 118 VAL A CA 1
ATOM 939 C C . VAL A 1 118 ? 4.381 -14.856 -10.391 1.00 97.50 118 VAL A C 1
ATOM 941 O O . VAL A 1 118 ? 3.527 -14.739 -9.514 1.00 97.50 118 VAL A O 1
ATOM 944 N N . GLU A 1 119 ? 5.680 -14.773 -10.140 1.00 97.44 119 GLU A N 1
ATOM 945 C CA . GLU A 1 119 ? 6.267 -14.639 -8.815 1.00 97.44 119 GLU A CA 1
ATOM 946 C C . GLU A 1 119 ? 5.845 -13.322 -8.168 1.00 97.44 119 GLU A C 1
ATOM 948 O O . GLU A 1 119 ? 5.389 -13.318 -7.024 1.00 97.44 119 GLU A O 1
ATOM 953 N N . PHE A 1 120 ? 5.896 -12.219 -8.924 1.00 97.75 120 PHE A N 1
ATOM 954 C CA . PHE A 1 120 ? 5.382 -10.924 -8.492 1.00 97.75 120 PHE A CA 1
ATOM 955 C C . PHE A 1 120 ? 3.908 -11.023 -8.087 1.00 97.75 120 PHE A C 1
ATOM 957 O O . PHE A 1 120 ? 3.538 -10.574 -7.004 1.00 97.75 120 PHE A O 1
ATOM 964 N N . THR A 1 121 ? 3.061 -11.622 -8.932 1.00 98.12 121 THR A N 1
ATOM 965 C CA . THR A 1 121 ? 1.617 -11.700 -8.665 1.00 98.12 121 THR A CA 1
ATOM 966 C C . THR A 1 121 ? 1.332 -12.528 -7.415 1.00 98.12 121 THR A C 1
ATOM 968 O O . THR A 1 121 ? 0.515 -12.113 -6.595 1.00 98.12 121 THR A O 1
ATOM 971 N N . LEU A 1 122 ? 2.024 -13.655 -7.225 1.00 98.12 122 LEU A N 1
ATOM 972 C CA . LEU A 1 122 ? 1.867 -14.505 -6.042 1.00 98.12 122 LEU A CA 1
ATOM 973 C C . LEU A 1 122 ? 2.356 -13.808 -4.765 1.00 98.12 122 LEU A C 1
ATOM 975 O O . LEU A 1 122 ? 1.627 -13.770 -3.773 1.00 98.12 122 LEU A O 1
ATOM 979 N N . LEU A 1 123 ? 3.555 -13.219 -4.788 1.00 97.75 123 LEU A N 1
ATOM 980 C CA . LEU A 1 123 ? 4.119 -12.501 -3.641 1.00 97.75 123 LEU A CA 1
ATOM 981 C C . LEU A 1 123 ? 3.263 -11.292 -3.264 1.00 97.75 123 LEU A C 1
ATOM 983 O O . LEU A 1 123 ? 2.952 -11.096 -2.089 1.00 97.75 123 LEU A O 1
ATOM 987 N N . SER A 1 124 ? 2.837 -10.518 -4.260 1.00 97.75 124 SER A N 1
ATOM 988 C CA . SER A 1 124 ? 1.965 -9.362 -4.073 1.00 97.75 124 SER A CA 1
ATOM 989 C C . SER A 1 124 ? 0.603 -9.788 -3.518 1.00 97.75 124 SER A C 1
ATOM 991 O O . SER A 1 124 ? 0.150 -9.220 -2.526 1.00 97.75 124 SER A O 1
ATOM 993 N N . ALA A 1 125 ? -0.016 -10.849 -4.047 1.00 98.50 125 ALA A N 1
ATOM 994 C CA . ALA A 1 125 ? -1.272 -11.377 -3.511 1.00 98.50 125 ALA A CA 1
ATOM 995 C C . ALA A 1 125 ? -1.155 -11.755 -2.024 1.00 98.50 125 ALA A C 1
ATOM 997 O O . ALA A 1 125 ? -2.008 -11.380 -1.216 1.00 98.50 125 ALA A O 1
ATOM 998 N N . VAL A 1 126 ? -0.083 -12.457 -1.642 1.00 98.56 126 VAL A N 1
ATOM 999 C CA . VAL A 1 126 ? 0.158 -12.842 -0.244 1.00 98.56 126 VAL A CA 1
ATOM 1000 C C . VAL A 1 126 ? 0.394 -11.610 0.629 1.00 98.56 126 VAL A C 1
ATOM 1002 O O . VAL A 1 126 ? -0.256 -11.469 1.667 1.00 98.56 126 VAL A O 1
ATOM 1005 N N . PHE A 1 127 ? 1.274 -10.701 0.206 1.00 98.44 127 PHE A N 1
ATOM 1006 C CA . PHE A 1 127 ? 1.576 -9.471 0.936 1.00 98.44 127 PHE A CA 1
ATOM 1007 C C . PHE A 1 127 ? 0.311 -8.651 1.198 1.00 98.44 127 PHE A C 1
ATOM 1009 O O . PHE A 1 127 ? 0.025 -8.306 2.344 1.00 98.44 127 PHE A O 1
ATOM 1016 N N . TRP A 1 128 ? -0.487 -8.392 0.162 1.00 98.56 128 TRP A N 1
ATOM 1017 C CA . TRP A 1 128 ? -1.697 -7.588 0.285 1.00 98.56 128 TRP A CA 1
ATOM 1018 C C . TRP A 1 128 ? -2.786 -8.270 1.110 1.00 98.56 128 TRP A C 1
ATOM 1020 O O . TRP A 1 128 ? -3.458 -7.597 1.893 1.00 98.56 128 TRP A O 1
ATOM 1030 N N . ALA A 1 129 ? -2.946 -9.592 0.997 1.00 98.50 129 ALA A N 1
ATOM 1031 C CA . ALA A 1 129 ? -3.865 -10.339 1.850 1.00 98.50 129 ALA A CA 1
ATOM 1032 C C . ALA A 1 129 ? -3.481 -10.210 3.334 1.00 98.50 129 ALA A C 1
ATOM 1034 O O . ALA A 1 129 ? -4.337 -9.915 4.173 1.00 98.50 129 ALA A O 1
ATOM 1035 N N . VAL A 1 130 ? -2.192 -10.373 3.655 1.00 98.25 130 VAL A N 1
ATOM 1036 C CA . VAL A 1 130 ? -1.667 -10.219 5.021 1.00 98.25 130 VAL A CA 1
ATOM 1037 C C . VAL A 1 130 ? -1.829 -8.781 5.507 1.00 98.25 130 VAL A C 1
ATOM 1039 O O . VAL A 1 130 ? -2.322 -8.574 6.615 1.00 98.25 130 VAL A O 1
ATOM 1042 N N . LEU A 1 131 ? -1.484 -7.790 4.681 1.00 97.88 131 LEU A N 1
ATOM 1043 C CA . LEU A 1 131 ? -1.613 -6.370 5.007 1.00 97.88 131 LEU A CA 1
ATOM 1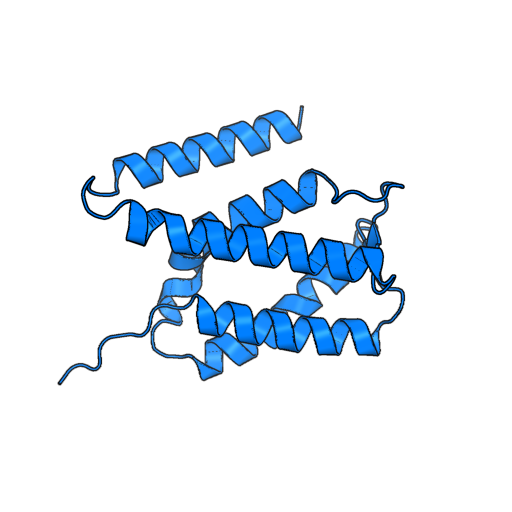044 C C . LEU A 1 131 ? -3.070 -6.016 5.347 1.00 97.88 131 LEU A C 1
ATOM 1046 O O . LEU A 1 131 ? -3.345 -5.444 6.400 1.00 97.88 131 LEU A O 1
ATOM 1050 N N . PHE A 1 132 ? -4.028 -6.416 4.508 1.00 97.38 132 PHE A N 1
ATOM 1051 C CA . PHE A 1 132 ? -5.446 -6.158 4.767 1.00 97.38 132 PHE A CA 1
ATOM 1052 C C . PHE A 1 132 ? -5.917 -6.812 6.069 1.00 97.38 132 PHE A C 1
ATOM 1054 O O . PHE A 1 132 ? -6.596 -6.172 6.870 1.00 97.38 132 PHE A O 1
ATOM 1061 N N . VAL A 1 133 ? -5.545 -8.069 6.320 1.00 96.81 133 VAL A N 1
ATOM 1062 C CA . VAL A 1 133 ? -5.920 -8.764 7.561 1.00 96.81 133 VAL A CA 1
ATOM 1063 C C . VAL A 1 133 ? -5.297 -8.105 8.793 1.00 96.81 133 VAL A C 1
ATOM 1065 O O . VAL A 1 133 ? -5.974 -7.986 9.813 1.00 96.81 133 VAL A O 1
ATOM 1068 N N . ALA A 1 134 ? -4.038 -7.669 8.706 1.00 95.81 134 ALA A N 1
ATOM 1069 C CA . ALA A 1 134 ? -3.307 -7.072 9.820 1.00 95.81 134 ALA A CA 1
ATOM 1070 C C . ALA A 1 134 ? -3.888 -5.718 10.252 1.00 95.81 134 ALA A C 1
ATOM 1072 O O . ALA A 1 134 ? -3.926 -5.417 11.445 1.00 95.81 134 ALA A O 1
ATOM 1073 N N . PHE A 1 135 ? -4.358 -4.913 9.295 1.00 95.12 135 PHE A N 1
ATOM 1074 C CA . PHE A 1 135 ? -4.791 -3.538 9.553 1.00 95.12 135 PHE A CA 1
ATOM 1075 C C . PHE A 1 135 ? -6.313 -3.348 9.606 1.00 95.12 135 PHE A C 1
ATOM 1077 O O . PHE A 1 135 ? -6.786 -2.288 10.022 1.00 95.12 135 PHE A O 1
ATOM 1084 N N . ILE A 1 136 ? -7.110 -4.364 9.257 1.00 94.00 136 ILE A N 1
ATOM 1085 C CA . ILE A 1 136 ? -8.555 -4.332 9.501 1.00 94.00 136 ILE A CA 1
ATOM 1086 C C . ILE A 1 136 ? -8.852 -4.532 10.988 1.00 94.00 136 ILE A C 1
ATOM 1088 O O . ILE A 1 136 ? -8.537 -5.560 11.590 1.00 94.00 136 ILE A O 1
ATOM 1092 N N . LYS A 1 137 ? -9.559 -3.561 11.578 1.00 84.19 137 LYS A N 1
ATOM 1093 C CA . LYS A 1 137 ? -10.047 -3.663 12.957 1.00 84.19 137 LYS A CA 1
ATOM 1094 C C . LYS A 1 137 ? -10.977 -4.865 13.102 1.00 84.19 137 LYS A C 1
ATOM 1096 O O . LYS A 1 137 ? -11.974 -4.995 12.383 1.00 8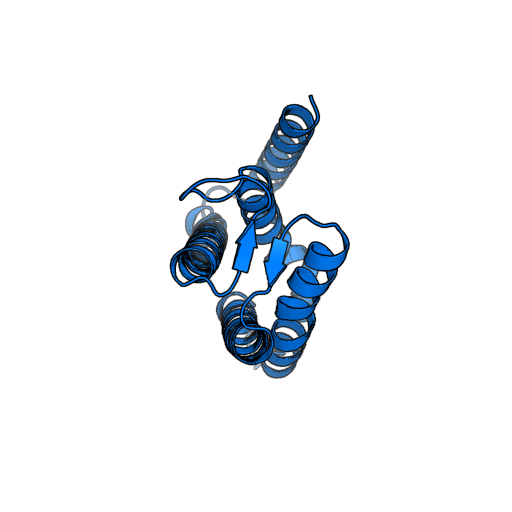4.19 137 LYS A O 1
ATOM 1101 N N . LYS A 1 138 ? -10.697 -5.726 14.080 1.00 76.12 138 LYS A N 1
ATOM 1102 C CA . LYS A 1 138 ? -11.634 -6.775 14.492 1.00 76.12 138 LYS A CA 1
ATOM 1103 C C . LYS A 1 138 ? -12.862 -6.118 15.122 1.00 76.12 138 LYS A C 1
ATOM 1105 O O . LYS A 1 138 ? -12.727 -5.229 15.959 1.00 76.12 138 LYS A O 1
ATOM 1110 N N . ARG A 1 139 ? -14.057 -6.550 14.720 1.00 66.50 139 ARG A N 1
ATOM 1111 C CA . ARG A 1 139 ? -15.288 -6.178 15.422 1.00 66.50 139 ARG A CA 1
ATOM 1112 C C . ARG A 1 139 ? -15.286 -6.910 16.773 1.00 66.50 139 ARG A C 1
ATOM 1114 O O . ARG A 1 139 ? -15.053 -8.121 16.754 1.00 66.50 139 ARG A O 1
ATOM 1121 N N . PRO A 1 140 ? -15.517 -6.241 17.916 1.00 58.03 140 PRO A N 1
ATOM 1122 C CA . PRO A 1 140 ? -15.763 -6.958 19.161 1.00 58.03 140 PRO A CA 1
ATOM 1123 C C . PRO A 1 140 ? -17.002 -7.835 18.960 1.00 58.03 140 PRO A C 1
ATOM 1125 O O . PRO A 1 140 ? -18.014 -7.368 18.427 1.00 58.03 140 PRO A O 1
ATOM 1128 N N . LEU A 1 141 ? -16.893 -9.121 19.298 1.00 53.28 141 LEU A N 1
ATOM 1129 C CA . LEU A 1 141 ? -18.042 -10.021 19.296 1.00 53.28 141 LEU A CA 1
ATOM 1130 C C . LEU A 1 141 ? -19.069 -9.415 20.253 1.00 53.28 141 LEU A C 1
ATOM 1132 O O . LEU A 1 141 ? -18.736 -9.131 21.401 1.00 53.28 141 LEU A O 1
ATOM 1136 N N . ALA A 1 142 ? -20.278 -9.148 19.760 1.00 54.75 142 ALA A N 1
ATOM 1137 C CA . ALA A 1 142 ? -21.391 -8.834 20.639 1.00 54.75 142 ALA A CA 1
ATOM 1138 C C . ALA A 1 142 ? -21.678 -10.116 21.430 1.00 54.75 142 ALA A C 1
ATOM 1140 O O . ALA A 1 142 ? -22.193 -11.076 20.858 1.00 54.75 142 ALA A O 1
ATOM 1141 N N . THR A 1 143 ? -21.209 -10.161 22.675 1.00 51.22 143 THR A N 1
ATOM 1142 C CA . THR A 1 143 ? -21.660 -11.112 23.695 1.00 51.22 143 THR A CA 1
ATOM 1143 C C . THR A 1 143 ? -22.981 -10.640 24.262 1.00 51.22 143 THR A C 1
ATOM 1145 O O . THR A 1 143 ? -23.054 -9.423 24.551 1.00 51.22 143 THR A O 1
#

InterPro domains:
  IPR021306 Protein of unknown function DUF2878 [PF11086] (4-132)